Protein AF-H3NS12-F1 (afdb_monomer)

Solvent-accessible surface area (backbone atoms only — not comparable to full-atom values): 7418 Å² total; per-residue (Å²): 132,78,55,68,70,56,48,31,52,53,49,56,52,53,51,42,52,54,50,40,55,45,51,73,70,35,64,96,83,56,82,52,67,69,48,53,51,49,51,54,52,49,52,53,52,49,52,51,33,48,74,70,63,53,49,54,72,68,63,52,47,53,47,50,52,52,41,42,29,71,78,63,78,40,52,72,61,59,50,48,43,53,52,29,51,73,68,72,41,67,76,72,68,88,56,74,85,76,50,78,82,71,62,70,69,66,78,49,57,73,71,65,61,60,59,75,79,71,85,86,84,131

Mean predicted aligned error: 9.14 Å

Structure (mmCIF, N/CA/C/O backbone):
data_AF-H3NS12-F1
#
_entry.id   AF-H3NS12-F1
#
loop_
_atom_site.group_PDB
_atom_site.id
_atom_site.type_symbol
_atom_site.label_atom_id
_atom_site.label_alt_id
_atom_site.label_comp_id
_atom_site.label_asym_id
_atom_site.label_entity_id
_atom_site.label_seq_id
_atom_site.pdbx_PDB_ins_code
_atom_site.Cartn_x
_atom_site.Cartn_y
_atom_site.Cartn_z
_atom_site.occupancy
_atom_site.B_iso_or_equiv
_atom_site.auth_seq_id
_atom_site.auth_comp_id
_atom_site.auth_asym_id
_atom_site.auth_atom_id
_atom_site.pdbx_PDB_model_num
ATOM 1 N N . MET A 1 1 ? -21.411 13.190 12.865 1.00 57.12 1 MET A N 1
ATOM 2 C CA . MET A 1 1 ? -20.318 12.195 12.886 1.00 57.12 1 MET A CA 1
ATOM 3 C C . MET A 1 1 ? -20.756 11.033 11.998 1.00 57.12 1 MET A C 1
ATOM 5 O O . MET A 1 1 ? -21.924 10.666 12.081 1.00 57.12 1 MET A O 1
ATOM 9 N N . LYS A 1 2 ? -19.926 10.549 11.063 1.00 65.12 2 LYS A N 1
ATOM 10 C CA . LYS A 1 2 ? -20.284 9.358 10.263 1.00 65.12 2 LYS A CA 1
ATOM 11 C C . LYS A 1 2 ? -20.340 8.140 11.199 1.00 65.12 2 LYS A C 1
ATOM 13 O O . LYS A 1 2 ? -19.655 8.148 12.216 1.00 65.12 2 LYS A O 1
ATOM 18 N N . SER A 1 3 ? -21.138 7.121 10.875 1.00 85.62 3 SER A N 1
ATOM 19 C CA . SER A 1 3 ? -21.030 5.836 11.577 1.00 85.62 3 SER A CA 1
ATOM 20 C C . SER A 1 3 ? -19.653 5.218 11.316 1.00 85.62 3 SER A C 1
ATOM 22 O O . SER A 1 3 ? -19.103 5.399 10.227 1.00 85.62 3 SER A O 1
ATOM 24 N N . GLU A 1 4 ? -19.116 4.469 12.277 1.00 81.44 4 GLU A N 1
ATOM 25 C CA . GLU A 1 4 ? -17.806 3.804 12.163 1.00 81.44 4 GLU A CA 1
ATOM 26 C C . GLU A 1 4 ? -17.704 2.956 10.890 1.00 81.44 4 GLU A C 1
ATOM 28 O O . GLU A 1 4 ? -16.757 3.081 10.119 1.00 81.44 4 GLU A O 1
ATOM 33 N N . HIS A 1 5 ? -18.747 2.178 10.585 1.00 85.50 5 HIS A N 1
ATOM 34 C CA . HIS A 1 5 ? -18.794 1.358 9.372 1.00 85.50 5 HIS A CA 1
ATOM 35 C C . HIS A 1 5 ? -18.693 2.193 8.087 1.00 85.50 5 HIS A C 1
ATOM 37 O O . HIS A 1 5 ? -18.066 1.770 7.116 1.00 85.50 5 HIS A O 1
ATOM 43 N N . ARG A 1 6 ? -19.288 3.393 8.073 1.00 91.31 6 ARG A N 1
ATOM 44 C CA . ARG A 1 6 ? -19.217 4.299 6.923 1.00 91.31 6 ARG A CA 1
ATOM 45 C C . ARG A 1 6 ? -17.849 4.970 6.827 1.00 91.31 6 ARG A C 1
ATOM 47 O O . ARG A 1 6 ? -17.365 5.151 5.718 1.00 91.31 6 ARG A O 1
ATOM 54 N N . ALA A 1 7 ? -17.226 5.305 7.958 1.00 93.50 7 ALA A N 1
ATOM 55 C CA . ALA A 1 7 ? -15.861 5.827 7.990 1.00 93.50 7 ALA A CA 1
ATOM 56 C C . ALA A 1 7 ? -14.858 4.798 7.447 1.00 93.50 7 ALA A C 1
ATOM 58 O O . ALA A 1 7 ? -14.098 5.127 6.539 1.00 93.50 7 ALA A O 1
ATOM 59 N N . ARG A 1 8 ? -14.941 3.540 7.903 1.00 95.19 8 ARG A N 1
ATOM 60 C CA . ARG A 1 8 ? -14.130 2.423 7.395 1.00 95.19 8 ARG A CA 1
ATOM 61 C C . ARG A 1 8 ? -14.315 2.209 5.892 1.00 95.19 8 ARG A C 1
ATOM 63 O O . ARG A 1 8 ? -13.339 2.121 5.154 1.00 95.19 8 ARG A O 1
ATOM 70 N N . ALA A 1 9 ? -15.562 2.147 5.421 1.00 96.12 9 ALA A N 1
ATOM 71 C CA . ALA A 1 9 ? -15.851 1.939 4.001 1.00 96.12 9 ALA A CA 1
ATOM 72 C C . ALA A 1 9 ? -15.347 3.095 3.120 1.00 96.12 9 ALA A C 1
ATOM 74 O O . ALA A 1 9 ? -14.770 2.850 2.061 1.00 96.12 9 ALA A O 1
ATOM 75 N N . ASP A 1 10 ? -15.541 4.344 3.558 1.00 97.06 10 ASP A N 1
ATOM 76 C CA . ASP A 1 10 ? -15.026 5.516 2.848 1.00 97.06 10 ASP A CA 1
ATOM 77 C C . ASP A 1 10 ? -1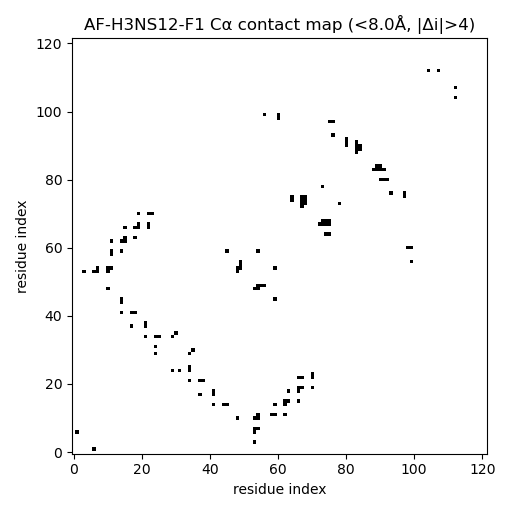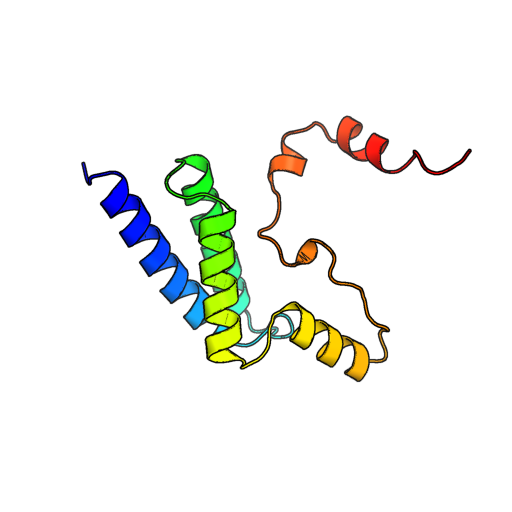3.488 5.500 2.814 1.00 97.06 10 ASP A C 1
ATOM 79 O O . ASP A 1 10 ? -12.913 5.721 1.752 1.00 97.06 10 ASP A O 1
ATOM 83 N N . PHE A 1 11 ? -12.827 5.174 3.931 1.00 97.69 11 PHE A N 1
ATOM 84 C CA . PHE A 1 11 ? -11.367 5.085 4.009 1.00 97.69 11 PHE A CA 1
ATOM 85 C C . PHE A 1 11 ? -10.801 4.048 3.032 1.00 97.69 11 PHE A C 1
ATOM 87 O O . PHE A 1 11 ? -9.937 4.371 2.220 1.00 97.69 11 PHE A O 1
ATOM 94 N N . LEU A 1 12 ? -11.317 2.813 3.063 1.00 97.94 12 LEU A N 1
ATOM 95 C CA . LEU A 1 12 ? -10.835 1.736 2.191 1.00 97.94 12 LEU A CA 1
ATOM 96 C C . LEU A 1 12 ? -11.111 2.023 0.709 1.00 97.94 12 LEU A C 1
ATOM 98 O O . LEU A 1 12 ? -10.333 1.609 -0.151 1.00 97.94 12 LEU A O 1
ATOM 102 N N . ARG A 1 13 ? -12.195 2.745 0.394 1.00 98.06 13 ARG A N 1
ATOM 103 C CA . ARG A 1 13 ? -12.463 3.205 -0.974 1.00 98.06 13 ARG A CA 1
ATOM 104 C C . ARG A 1 13 ? -11.409 4.208 -1.440 1.00 98.06 13 ARG A C 1
ATOM 106 O O . ARG A 1 13 ? -10.899 4.040 -2.541 1.00 98.06 13 ARG A O 1
ATOM 113 N N . GLU A 1 14 ? -11.086 5.216 -0.634 1.00 98.25 14 GLU A N 1
ATOM 114 C CA . GLU A 1 14 ? -10.063 6.210 -0.996 1.00 98.25 14 GLU A CA 1
ATOM 115 C C . GLU A 1 14 ? -8.669 5.583 -1.092 1.00 98.25 14 GLU A C 1
ATOM 117 O O . GLU A 1 14 ? -7.962 5.818 -2.070 1.00 98.25 14 GLU A O 1
ATOM 122 N N . LEU A 1 15 ? -8.308 4.701 -0.151 1.00 98.19 15 LEU A N 1
ATOM 123 C CA . LEU A 1 15 ? -7.055 3.945 -0.221 1.00 98.19 15 LEU A CA 1
ATOM 124 C C . LEU A 1 15 ? -6.944 3.183 -1.547 1.00 98.19 15 LEU A C 1
ATOM 126 O O . LEU A 1 15 ? -5.910 3.230 -2.210 1.00 98.19 15 LEU A O 1
ATOM 130 N N . ARG A 1 16 ? -8.027 2.520 -1.970 1.00 98.31 16 ARG A N 1
ATOM 131 C CA . ARG A 1 16 ? -8.068 1.789 -3.241 1.00 98.31 16 ARG A CA 1
ATOM 132 C C . ARG A 1 16 ? -7.785 2.695 -4.437 1.00 98.31 16 ARG A C 1
ATOM 134 O O . ARG A 1 16 ? -7.094 2.263 -5.353 1.00 98.31 16 ARG A O 1
ATOM 141 N N . LEU A 1 17 ? -8.317 3.918 -4.445 1.00 98.19 17 LEU A N 1
ATOM 142 C CA . LEU A 1 17 ? -8.074 4.874 -5.527 1.00 98.19 17 LEU A CA 1
ATOM 143 C C . LEU A 1 17 ? -6.600 5.278 -5.577 1.00 98.19 17 LEU A C 1
ATOM 145 O O . LEU A 1 17 ? -5.987 5.149 -6.634 1.00 98.19 17 LEU A O 1
ATOM 149 N N . PHE A 1 18 ? -6.015 5.663 -4.440 1.00 97.75 18 PHE A N 1
ATOM 150 C CA . PHE A 1 18 ? -4.606 6.054 -4.405 1.00 97.75 18 PHE A CA 1
ATOM 151 C C . PHE A 1 18 ? -3.665 4.912 -4.791 1.00 97.75 18 PHE A C 1
ATOM 153 O O . PHE A 1 18 ? -2.724 5.123 -5.547 1.00 97.75 18 PHE A O 1
ATOM 160 N N . VAL A 1 19 ? -3.913 3.692 -4.308 1.00 96.88 19 VAL A N 1
ATOM 161 C CA . VAL A 1 19 ? -3.043 2.548 -4.619 1.00 96.88 19 VAL A CA 1
ATOM 162 C C . VAL A 1 19 ? -3.137 2.158 -6.095 1.00 96.88 19 VAL A C 1
ATOM 164 O O . VAL A 1 19 ? -2.126 1.799 -6.694 1.00 96.88 19 VAL A O 1
ATOM 167 N N . ARG A 1 20 ? -4.325 2.247 -6.710 1.00 97.00 20 ARG A N 1
ATOM 168 C CA . ARG A 1 20 ? -4.455 2.018 -8.157 1.00 97.00 20 ARG A CA 1
ATOM 169 C C . ARG A 1 20 ? -3.673 3.053 -8.948 1.00 97.00 20 ARG A C 1
ATOM 171 O O . ARG A 1 20 ? -2.894 2.662 -9.805 1.00 97.00 20 ARG A O 1
ATOM 178 N N . GLU A 1 21 ? -3.827 4.328 -8.606 1.00 96.38 21 GLU A N 1
ATOM 179 C CA . GLU A 1 21 ? -3.070 5.419 -9.223 1.00 96.38 21 GLU A CA 1
ATOM 180 C C . GLU A 1 21 ? -1.555 5.179 -9.087 1.00 96.38 21 GLU A C 1
ATOM 182 O O . GLU A 1 21 ? -0.826 5.237 -10.073 1.00 96.38 21 GLU A O 1
ATOM 187 N N . LEU A 1 22 ? -1.081 4.789 -7.897 1.00 96.00 22 LEU A N 1
ATOM 188 C CA . LEU A 1 22 ? 0.330 4.473 -7.656 1.00 96.00 22 LEU A CA 1
ATOM 189 C C . LEU A 1 22 ? 0.847 3.354 -8.568 1.00 96.00 22 LEU A C 1
ATOM 191 O O . LEU A 1 22 ? 1.948 3.452 -9.105 1.00 96.00 22 LEU A O 1
ATOM 195 N N . TYR A 1 23 ? 0.075 2.284 -8.737 1.00 94.62 23 TYR A N 1
ATOM 196 C CA . TYR A 1 23 ? 0.470 1.154 -9.576 1.00 94.62 23 TYR A CA 1
ATOM 197 C C . TYR A 1 23 ? 0.295 1.416 -11.076 1.00 94.62 23 TYR A C 1
ATOM 199 O O . TYR A 1 23 ? 1.000 0.796 -11.872 1.00 94.62 23 TYR A O 1
ATOM 207 N N . GLU A 1 24 ? -0.561 2.358 -11.474 1.00 94.06 24 GLU A N 1
ATOM 208 C CA . GLU A 1 24 ? -0.635 2.860 -12.851 1.00 94.06 24 GLU A CA 1
ATOM 209 C C . GLU A 1 24 ? 0.629 3.649 -13.243 1.00 94.06 24 GLU A C 1
ATOM 211 O O . GLU A 1 24 ? 1.068 3.548 -14.389 1.00 94.06 24 GLU A O 1
ATOM 216 N N . PHE A 1 25 ? 1.275 4.350 -12.299 1.00 91.94 25 PHE A N 1
ATOM 217 C CA . PHE A 1 25 ? 2.609 4.945 -12.506 1.00 91.94 25 PHE A CA 1
ATOM 218 C C . PHE A 1 25 ? 3.718 3.899 -12.703 1.00 91.94 25 PHE A C 1
ATOM 220 O O . PHE A 1 25 ? 4.755 4.190 -13.304 1.00 91.94 25 PHE A O 1
ATOM 227 N N . GLY A 1 26 ? 3.536 2.692 -12.171 1.00 88.25 26 GLY A N 1
ATOM 228 C CA . GLY A 1 26 ? 4.488 1.592 -12.272 1.00 88.25 26 GLY A CA 1
ATOM 229 C C . GLY A 1 26 ? 4.815 0.937 -10.933 1.00 88.25 26 GLY A C 1
ATOM 230 O O . GLY A 1 26 ? 4.370 1.347 -9.858 1.00 88.25 26 GLY A O 1
ATOM 231 N N . ASP A 1 27 ? 5.609 -0.128 -11.001 1.00 85.25 27 ASP A N 1
ATOM 232 C CA . ASP A 1 27 ? 6.004 -0.899 -9.824 1.00 85.25 27 ASP A CA 1
ATOM 233 C C . ASP A 1 27 ? 7.103 -0.206 -8.994 1.00 85.25 27 ASP A C 1
ATOM 235 O O . ASP A 1 27 ? 7.492 0.934 -9.247 1.00 85.25 27 ASP A O 1
ATOM 239 N N . PHE A 1 28 ? 7.608 -0.902 -7.973 1.00 81.38 28 PHE A N 1
ATOM 240 C CA . PHE A 1 28 ? 8.648 -0.411 -7.061 1.00 81.38 28 PHE A CA 1
ATOM 241 C C . PHE A 1 28 ? 9.993 -0.089 -7.741 1.00 81.38 28 PHE A C 1
ATOM 243 O O . PHE A 1 28 ? 10.896 0.434 -7.093 1.00 81.38 28 PHE A O 1
ATOM 250 N N . THR A 1 29 ? 10.165 -0.413 -9.026 1.00 83.44 29 THR A N 1
ATOM 251 C CA . THR A 1 29 ? 11.360 -0.054 -9.801 1.00 83.44 29 THR A CA 1
ATOM 252 C C . THR A 1 29 ? 11.224 1.281 -10.532 1.00 83.44 29 THR A C 1
ATOM 254 O O . THR A 1 29 ? 12.211 1.776 -11.078 1.00 83.44 29 THR A O 1
ATOM 257 N N . CYS A 1 30 ? 10.029 1.879 -10.537 1.00 86.88 30 CYS A N 1
ATOM 258 C CA . CYS A 1 30 ? 9.776 3.172 -11.156 1.00 86.88 30 CYS A CA 1
ATOM 259 C C . CYS A 1 30 ? 10.432 4.305 -10.349 1.00 86.88 30 CYS A C 1
ATOM 261 O O . CYS A 1 30 ? 10.202 4.453 -9.150 1.00 86.88 30 CYS A O 1
ATOM 263 N N . THR A 1 31 ? 11.243 5.120 -11.028 1.00 90.94 31 THR A N 1
ATOM 264 C CA . THR A 1 31 ? 11.991 6.244 -10.439 1.00 90.94 31 THR A CA 1
ATOM 265 C C . THR A 1 31 ? 11.323 7.599 -10.682 1.00 90.94 31 THR A C 1
ATOM 267 O O . THR A 1 31 ? 11.984 8.633 -10.584 1.00 90.94 31 THR A O 1
ATOM 270 N N . ASP A 1 32 ? 10.046 7.607 -11.068 1.00 93.50 32 ASP A N 1
ATOM 271 C CA . ASP A 1 32 ? 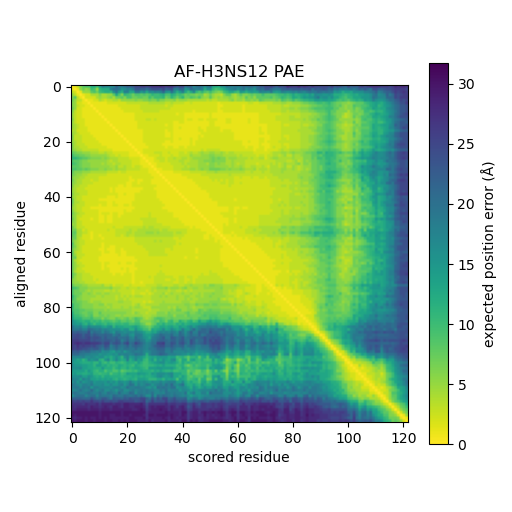9.294 8.836 -11.308 1.00 93.50 32 ASP A CA 1
ATOM 272 C C . ASP A 1 32 ? 9.090 9.607 -9.983 1.00 93.50 32 ASP A C 1
ATOM 274 O O . ASP A 1 32 ? 8.607 9.024 -9.002 1.00 93.50 32 ASP A O 1
ATOM 278 N N . PRO A 1 33 ? 9.467 10.899 -9.908 1.00 93.94 33 PRO A N 1
ATOM 279 C CA . PRO A 1 33 ? 9.297 11.693 -8.694 1.00 93.94 33 PRO A CA 1
ATOM 280 C C . PRO A 1 33 ? 7.828 11.870 -8.283 1.00 93.94 33 PRO A C 1
ATOM 282 O O . PRO A 1 33 ? 7.551 11.933 -7.083 1.00 93.94 33 PRO A O 1
ATOM 285 N N . ASP A 1 34 ? 6.886 11.904 -9.228 1.00 94.56 34 ASP A N 1
ATOM 286 C CA . ASP A 1 34 ? 5.457 12.037 -8.927 1.00 94.56 34 ASP A CA 1
ATOM 287 C C . ASP A 1 34 ? 4.916 10.751 -8.292 1.00 94.56 34 ASP A C 1
ATOM 289 O O . ASP A 1 34 ? 4.147 10.804 -7.327 1.00 94.56 34 ASP A O 1
ATOM 293 N N . ARG A 1 35 ? 5.412 9.587 -8.736 1.00 93.88 35 ARG A N 1
ATOM 294 C CA . ARG A 1 35 ? 5.131 8.302 -8.079 1.00 93.88 35 ARG A CA 1
ATOM 295 C C . ARG A 1 35 ? 5.642 8.300 -6.638 1.00 93.88 35 ARG A C 1
ATOM 297 O O . ARG A 1 35 ? 4.910 7.901 -5.737 1.00 93.88 35 ARG A O 1
ATOM 304 N N . ALA A 1 36 ? 6.876 8.756 -6.410 1.00 91.94 36 ALA A N 1
ATOM 305 C CA . ALA A 1 36 ? 7.457 8.820 -5.066 1.00 91.94 36 ALA A CA 1
ATOM 306 C C . ALA A 1 36 ? 6.668 9.765 -4.138 1.00 91.94 36 ALA A C 1
ATOM 308 O O . ALA A 1 36 ? 6.455 9.463 -2.962 1.00 91.94 36 ALA A O 1
ATOM 309 N N . MET A 1 37 ? 6.181 10.890 -4.670 1.00 94.81 37 MET A N 1
ATOM 310 C CA . MET A 1 37 ? 5.312 11.818 -3.942 1.00 94.81 37 MET A CA 1
ATOM 311 C C . MET A 1 37 ? 3.976 11.164 -3.559 1.00 94.81 37 MET A C 1
ATOM 313 O O . MET A 1 37 ? 3.508 11.307 -2.426 1.00 94.81 37 MET A O 1
ATOM 317 N N . LEU A 1 38 ? 3.362 10.431 -4.493 1.00 95.31 38 LEU A N 1
ATOM 318 C CA . LEU A 1 38 ? 2.115 9.709 -4.254 1.00 95.31 38 LEU A CA 1
ATOM 319 C C . LEU A 1 38 ? 2.299 8.585 -3.226 1.00 95.31 38 LEU A C 1
ATOM 321 O O . LEU A 1 38 ? 1.465 8.432 -2.337 1.00 95.31 38 LEU A O 1
ATOM 325 N N . GLU A 1 39 ? 3.411 7.855 -3.289 1.00 94.06 39 GLU A N 1
ATOM 326 C CA . GLU A 1 39 ? 3.778 6.834 -2.304 1.00 94.06 39 GLU A CA 1
ATOM 327 C C . GLU A 1 39 ? 3.886 7.429 -0.892 1.00 94.06 39 GLU A C 1
ATOM 329 O O . GLU A 1 39 ? 3.259 6.930 0.044 1.00 94.06 39 GLU A O 1
ATOM 334 N N . ALA A 1 40 ? 4.581 8.561 -0.742 1.00 92.44 40 ALA A N 1
ATOM 335 C CA . ALA A 1 40 ? 4.680 9.262 0.538 1.00 92.44 40 ALA A CA 1
ATOM 336 C C . ALA A 1 40 ? 3.306 9.715 1.069 1.00 92.44 40 ALA A C 1
ATOM 338 O O . ALA A 1 40 ? 3.017 9.576 2.261 1.00 92.44 40 ALA A O 1
ATOM 339 N N . LYS A 1 41 ? 2.430 10.216 0.188 1.00 95.81 41 LYS A N 1
ATOM 340 C CA . LYS A 1 41 ? 1.050 10.587 0.536 1.00 95.81 41 LYS A CA 1
ATOM 341 C C . LYS A 1 41 ? 0.237 9.380 1.010 1.00 95.81 41 LYS A C 1
ATOM 343 O O . LYS A 1 41 ? -0.487 9.498 1.998 1.00 95.81 41 LYS A O 1
ATOM 348 N N . ILE A 1 42 ? 0.341 8.243 0.321 1.00 95.88 42 ILE A N 1
ATOM 349 C CA . ILE A 1 42 ? -0.355 7.001 0.684 1.00 95.88 42 ILE A CA 1
ATOM 350 C C . ILE A 1 42 ? 0.105 6.522 2.055 1.00 95.88 42 ILE A C 1
ATOM 352 O O . ILE A 1 42 ? -0.741 6.247 2.901 1.00 95.88 42 ILE A O 1
ATOM 356 N N . ASN A 1 43 ? 1.415 6.508 2.307 1.00 92.75 43 ASN A N 1
ATOM 357 C CA . ASN A 1 43 ? 1.959 6.118 3.606 1.00 92.75 43 ASN A CA 1
ATOM 358 C C . ASN A 1 43 ? 1.397 7.003 4.728 1.00 92.75 43 ASN A C 1
ATOM 360 O O . ASN A 1 43 ? 0.868 6.487 5.705 1.00 92.75 43 ASN A O 1
ATOM 364 N N . GLY A 1 44 ? 1.385 8.329 4.554 1.00 94.75 44 GLY A N 1
ATOM 365 C CA . GLY A 1 44 ? 0.776 9.233 5.537 1.00 94.75 44 GLY A CA 1
ATOM 366 C C . GLY A 1 44 ? -0.730 9.009 5.741 1.00 94.75 44 GLY A C 1
ATOM 367 O O . GLY A 1 44 ? -1.226 9.112 6.862 1.00 94.75 44 GLY A O 1
ATOM 368 N N . PHE A 1 45 ? -1.469 8.680 4.678 1.00 96.44 45 PHE A N 1
ATOM 369 C CA . PHE A 1 45 ? -2.898 8.362 4.760 1.00 96.44 45 PHE A CA 1
ATOM 370 C C . PHE A 1 45 ? -3.161 7.067 5.544 1.00 96.44 45 PHE A C 1
ATOM 372 O O . PHE A 1 45 ? -4.092 7.011 6.348 1.00 96.44 45 PHE A O 1
ATOM 379 N N . ILE A 1 46 ? -2.327 6.049 5.331 1.00 95.25 46 ILE A N 1
ATOM 380 C CA . ILE A 1 46 ? -2.379 4.756 6.020 1.00 95.25 46 ILE A CA 1
ATOM 381 C C . ILE A 1 46 ? -2.082 4.919 7.508 1.00 95.25 46 ILE A C 1
ATO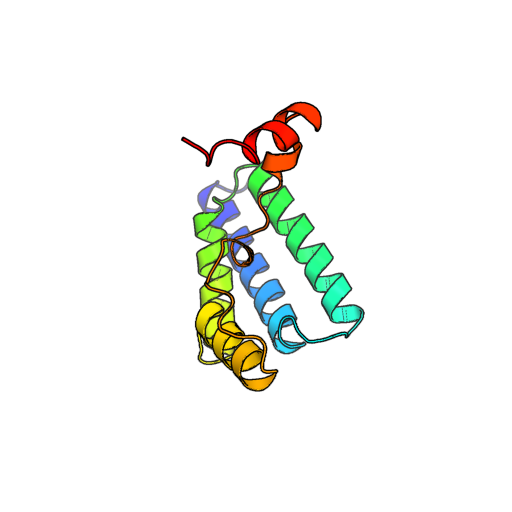M 383 O O . ILE A 1 46 ? -2.898 4.500 8.329 1.00 95.25 46 ILE A O 1
ATOM 387 N N . GLU A 1 47 ? -0.993 5.607 7.852 1.00 93.31 47 GLU A N 1
ATOM 388 C CA . GLU A 1 47 ? -0.631 5.871 9.249 1.00 93.31 47 GLU A CA 1
ATOM 389 C C . GLU A 1 47 ? -1.713 6.663 9.977 1.00 93.31 47 GLU A C 1
ATOM 391 O O . GLU A 1 47 ? -2.073 6.344 11.108 1.00 93.31 47 GLU A O 1
ATOM 396 N N . ALA A 1 48 ? -2.313 7.654 9.312 1.00 94.50 48 ALA A N 1
ATOM 397 C CA . ALA A 1 48 ? -3.434 8.382 9.886 1.00 94.50 48 ALA A CA 1
ATOM 398 C C . ALA A 1 48 ? -4.623 7.454 10.176 1.00 94.50 48 ALA A C 1
ATOM 400 O O . ALA A 1 48 ? -5.230 7.584 11.234 1.00 94.50 48 ALA A O 1
ATOM 401 N N . GLY A 1 49 ? -4.946 6.527 9.265 1.00 94.62 49 GLY A N 1
ATOM 402 C CA . GLY A 1 49 ? -6.029 5.553 9.427 1.00 94.62 49 GLY A CA 1
ATOM 403 C C . GLY A 1 49 ? -5.805 4.554 10.561 1.00 94.62 49 GLY A C 1
ATOM 404 O O . GLY A 1 49 ? -6.765 4.234 11.267 1.00 94.62 49 GLY A O 1
ATOM 405 N N . LEU A 1 50 ? -4.557 4.109 10.747 1.00 93.12 50 LEU A N 1
ATOM 406 C CA . LEU A 1 50 ? -4.136 3.269 11.872 1.00 93.12 50 LEU A CA 1
ATOM 407 C C . LEU A 1 50 ? -4.234 4.028 13.196 1.00 93.12 50 LEU A C 1
ATOM 409 O O . LEU A 1 50 ? -4.862 3.543 14.131 1.00 93.12 50 LEU A O 1
ATOM 413 N N . LEU A 1 51 ? -3.685 5.245 13.250 1.00 94.31 51 LEU A N 1
ATOM 414 C CA . LEU A 1 51 ? -3.627 6.065 14.462 1.00 94.31 51 LEU A CA 1
ATOM 415 C C . LEU A 1 51 ? -5.012 6.396 15.032 1.00 94.31 51 LEU A C 1
ATOM 417 O O . LEU A 1 51 ? -5.184 6.453 16.246 1.00 94.31 51 LEU A O 1
ATOM 421 N N . ILE A 1 52 ? -5.997 6.647 14.165 1.00 94.06 52 ILE A N 1
ATOM 422 C CA . ILE A 1 52 ? -7.382 6.918 14.586 1.00 94.06 52 ILE A CA 1
ATOM 423 C C . ILE A 1 52 ? -8.252 5.654 14.636 1.00 94.06 52 ILE A C 1
ATOM 425 O O . ILE A 1 52 ? -9.471 5.768 14.765 1.00 94.06 52 ILE A O 1
ATOM 429 N N . GLU A 1 53 ? -7.639 4.478 14.477 1.00 93.19 53 GLU A N 1
ATOM 430 C CA . GLU A 1 53 ? -8.271 3.157 14.560 1.00 93.19 53 GLU A CA 1
ATOM 431 C C . GLU A 1 53 ? -9.479 2.977 13.616 1.00 93.19 53 GLU A C 1
ATOM 433 O O . GLU A 1 53 ? -10.428 2.248 13.904 1.00 93.19 53 GLU A O 1
ATOM 438 N N . VAL A 1 54 ? -9.471 3.635 12.449 1.00 95.06 54 VAL A N 1
ATOM 439 C CA . VAL A 1 54 ? -10.569 3.528 11.464 1.00 95.06 54 VAL A CA 1
ATOM 440 C C . VAL A 1 54 ? -10.537 2.193 10.713 1.00 95.06 54 VAL A C 1
ATOM 442 O O . VAL A 1 54 ? -11.580 1.694 10.277 1.00 95.06 54 VAL A O 1
ATOM 445 N N . VAL A 1 55 ? -9.346 1.621 10.542 1.00 94.94 55 VAL A N 1
ATOM 446 C CA . VAL A 1 55 ? -9.082 0.367 9.824 1.00 94.94 55 VAL A CA 1
ATOM 447 C C . VAL A 1 55 ? -7.921 -0.381 10.470 1.00 94.94 55 VAL A C 1
ATOM 449 O O . VAL A 1 55 ? -7.051 0.223 11.088 1.00 94.94 55 VAL A O 1
ATOM 452 N N . SER A 1 56 ? -7.884 -1.700 10.278 1.00 93.38 56 SER A N 1
ATOM 453 C CA . SER A 1 56 ? -6.731 -2.526 10.647 1.00 93.38 56 SER A CA 1
ATOM 454 C C . SER A 1 56 ? -5.679 -2.568 9.533 1.00 93.38 56 SER A C 1
ATOM 456 O O . SER A 1 56 ? -5.992 -2.347 8.358 1.00 93.38 56 SER A O 1
ATOM 458 N N . ARG A 1 57 ? -4.437 -2.925 9.890 1.00 92.06 57 ARG A N 1
ATOM 459 C CA . ARG A 1 57 ? -3.350 -3.186 8.928 1.00 92.06 57 ARG A CA 1
ATOM 460 C C . ARG A 1 57 ? -3.756 -4.251 7.899 1.00 92.06 57 ARG A C 1
ATOM 462 O O . ARG A 1 57 ? -3.589 -4.032 6.702 1.00 92.06 57 ARG A O 1
ATOM 469 N N . ASP A 1 58 ? -4.400 -5.328 8.349 1.00 92.38 58 ASP A N 1
ATOM 470 C CA . ASP A 1 58 ? -4.890 -6.419 7.496 1.00 92.38 58 ASP A CA 1
ATOM 471 C C . ASP A 1 58 ? -5.925 -5.962 6.462 1.00 92.38 58 ASP A C 1
ATOM 473 O O . ASP A 1 58 ? -5.914 -6.413 5.316 1.00 92.38 58 ASP A O 1
ATOM 477 N N . ASP A 1 59 ? -6.843 -5.073 6.852 1.00 94.06 59 ASP A N 1
ATOM 478 C CA . ASP A 1 59 ? -7.847 -4.533 5.932 1.00 94.06 59 ASP A CA 1
ATOM 479 C C . ASP A 1 59 ? -7.198 -3.734 4.802 1.00 94.06 59 ASP A C 1
ATOM 481 O O . ASP A 1 59 ? -7.605 -3.842 3.644 1.00 94.06 59 ASP A O 1
ATOM 485 N N . MET A 1 60 ? -6.179 -2.941 5.133 1.00 94.81 60 MET A N 1
ATOM 486 C CA . MET A 1 60 ? -5.458 -2.133 4.157 1.00 94.81 60 MET A CA 1
ATOM 487 C C . MET A 1 60 ? -4.561 -2.985 3.261 1.00 94.81 60 MET A C 1
ATOM 489 O O . MET A 1 60 ? -4.565 -2.781 2.047 1.00 94.81 60 MET A O 1
ATOM 493 N N . GLN A 1 61 ? -3.864 -3.977 3.823 1.00 92.81 61 GLN A N 1
ATOM 494 C CA . GLN A 1 61 ? -3.023 -4.888 3.046 1.00 92.81 61 GLN A CA 1
ATOM 495 C C . GLN A 1 61 ? -3.845 -5.644 1.995 1.00 92.81 61 GLN A C 1
ATOM 497 O O . GLN A 1 61 ? -3.445 -5.700 0.836 1.00 92.81 61 GLN A O 1
ATOM 502 N N . LYS A 1 62 ? -5.050 -6.116 2.349 1.00 95.44 62 LYS A N 1
ATOM 503 C CA . LYS A 1 62 ? -5.971 -6.744 1.384 1.00 95.44 62 LYS A CA 1
ATOM 504 C C . LYS A 1 62 ? -6.300 -5.822 0.212 1.00 95.44 62 LYS A C 1
ATOM 506 O O . LYS A 1 62 ? -6.264 -6.258 -0.933 1.00 95.44 62 LYS A O 1
ATOM 511 N N . VAL A 1 63 ? -6.598 -4.546 0.474 1.00 96.62 63 VAL A N 1
ATOM 512 C CA . VAL A 1 63 ? -6.869 -3.569 -0.595 1.00 96.62 63 VAL A CA 1
ATOM 513 C C . VAL A 1 63 ? -5.644 -3.379 -1.489 1.00 96.62 63 VAL A C 1
ATOM 515 O O . VAL A 1 63 ? -5.790 -3.319 -2.709 1.00 96.62 63 VAL A O 1
ATOM 518 N N . ILE A 1 64 ? -4.451 -3.300 -0.899 1.00 94.50 64 ILE A N 1
ATOM 519 C CA . ILE A 1 64 ? -3.198 -3.121 -1.636 1.00 94.50 64 ILE A CA 1
ATOM 520 C C . ILE A 1 64 ? -2.918 -4.320 -2.540 1.00 94.50 64 ILE A C 1
ATOM 522 O O . ILE A 1 64 ? -2.675 -4.140 -3.735 1.00 94.50 64 ILE A O 1
ATOM 526 N N . ASP A 1 65 ? -3.023 -5.531 -2.002 1.00 93.56 65 ASP A N 1
ATOM 527 C CA . ASP A 1 65 ? -2.772 -6.766 -2.741 1.00 93.56 65 ASP A CA 1
ATOM 528 C C . ASP A 1 65 ? -3.794 -6.963 -3.870 1.00 93.56 65 ASP A C 1
ATOM 530 O O . ASP A 1 65 ? -3.421 -7.303 -4.995 1.00 93.56 65 ASP A O 1
ATOM 534 N N . GLU A 1 66 ? -5.076 -6.673 -3.618 1.00 95.62 66 GLU A N 1
ATOM 535 C CA . GLU A 1 66 ? -6.124 -6.702 -4.644 1.00 95.62 66 GLU A CA 1
ATOM 536 C C . GLU A 1 66 ? -5.840 -5.718 -5.786 1.00 95.62 66 GLU A C 1
ATOM 538 O O . GLU A 1 66 ? -5.972 -6.074 -6.958 1.00 95.62 66 GLU A O 1
ATOM 543 N N . CYS A 1 67 ? -5.449 -4.479 -5.468 1.00 95.75 67 CYS A N 1
ATOM 544 C CA . CYS A 1 67 ? -5.084 -3.481 -6.474 1.00 95.75 67 CYS A CA 1
ATOM 545 C C . CYS A 1 67 ? -3.862 -3.910 -7.279 1.00 95.75 67 CYS A C 1
ATOM 547 O O . CYS A 1 67 ? -3.845 -3.744 -8.499 1.00 95.75 67 CYS A O 1
ATOM 549 N N . HIS A 1 68 ? -2.863 -4.470 -6.599 1.00 93.88 68 HIS A N 1
ATOM 550 C CA . HIS A 1 68 ? -1.660 -4.956 -7.243 1.00 93.88 68 HIS A CA 1
ATOM 551 C C . HIS A 1 68 ? -2.013 -6.048 -8.250 1.00 93.88 68 HIS A C 1
ATOM 553 O O . HIS A 1 68 ? -1.771 -5.873 -9.439 1.00 93.88 68 HIS A O 1
ATOM 559 N N . VAL A 1 69 ? -2.674 -7.125 -7.816 1.00 94.75 69 VAL A N 1
ATOM 560 C CA . VAL A 1 69 ? -3.083 -8.222 -8.709 1.00 94.75 69 VAL A CA 1
ATOM 561 C C . VAL A 1 69 ? -3.943 -7.708 -9.867 1.00 94.75 69 VAL A C 1
ATOM 563 O O . VAL A 1 69 ? -3.735 -8.124 -11.004 1.00 94.75 69 VAL A O 1
ATOM 566 N N . ALA A 1 70 ? -4.862 -6.770 -9.621 1.00 95.38 70 ALA A N 1
ATOM 567 C CA . ALA A 1 70 ? -5.727 -6.225 -10.666 1.00 95.38 70 ALA A CA 1
ATOM 568 C C . ALA A 1 70 ? -4.966 -5.481 -11.779 1.00 95.38 70 ALA A C 1
ATOM 570 O O . ALA A 1 70 ? -5.353 -5.578 -12.942 1.00 95.38 70 ALA A O 1
ATOM 571 N N . ILE A 1 71 ? -3.910 -4.736 -11.445 1.00 94.75 71 ILE A N 1
ATOM 572 C CA . ILE A 1 71 ? -3.132 -3.956 -12.426 1.00 94.75 71 ILE A CA 1
ATOM 573 C C . ILE A 1 71 ? -2.095 -4.825 -13.124 1.00 94.75 71 ILE A C 1
ATOM 575 O O . ILE A 1 71 ? -1.796 -4.658 -14.304 1.00 94.75 71 ILE A O 1
ATOM 579 N N . PHE A 1 72 ? -1.561 -5.783 -12.389 1.00 91.56 72 PHE A N 1
ATOM 580 C CA . PHE A 1 72 ? -0.336 -6.439 -12.769 1.00 91.56 72 PHE A CA 1
ATOM 581 C C . PHE A 1 72 ? -0.469 -7.924 -13.101 1.00 91.56 72 PHE A C 1
ATOM 583 O O . PHE A 1 72 ? 0.499 -8.513 -13.580 1.00 91.56 72 PHE A O 1
ATOM 590 N N . SER A 1 73 ? -1.631 -8.521 -12.831 1.00 94.06 73 SER A N 1
ATOM 591 C CA . SER A 1 73 ? -1.934 -9.944 -13.045 1.00 94.06 73 SER A CA 1
ATOM 592 C C . SER A 1 73 ? -0.995 -10.931 -12.336 1.00 94.06 73 SER A C 1
ATOM 594 O O . SER A 1 73 ? -0.959 -12.105 -12.685 1.00 94.06 73 SER A O 1
ATOM 596 N N . GLU A 1 74 ? -0.251 -10.467 -11.334 1.00 90.94 74 GLU A N 1
ATOM 597 C CA . GLU A 1 74 ? 0.615 -11.279 -10.478 1.00 90.94 74 GLU A CA 1
ATOM 598 C C . GLU A 1 74 ? 0.624 -10.683 -9.066 1.00 90.94 74 GLU A C 1
ATOM 600 O O . GLU A 1 74 ? 0.383 -9.481 -8.873 1.00 90.94 74 GLU A O 1
ATOM 605 N N . THR A 1 75 ? 0.888 -11.519 -8.069 1.00 90.31 75 THR A N 1
ATOM 606 C CA . THR A 1 75 ? 1.096 -11.075 -6.689 1.00 90.31 75 THR A CA 1
ATOM 607 C C . THR A 1 75 ? 2.384 -10.262 -6.570 1.00 90.31 75 THR A C 1
ATOM 609 O O . THR A 1 75 ? 3.267 -10.302 -7.432 1.00 90.31 75 THR A O 1
ATOM 612 N N . ARG A 1 76 ? 2.497 -9.485 -5.492 1.00 85.69 76 ARG A N 1
ATOM 613 C CA . ARG A 1 76 ? 3.693 -8.681 -5.214 1.00 85.69 76 ARG A CA 1
ATOM 614 C C . ARG A 1 76 ? 4.946 -9.556 -5.060 1.00 85.69 76 ARG A C 1
ATOM 616 O O . ARG A 1 76 ? 5.962 -9.294 -5.707 1.00 85.69 76 ARG A O 1
ATOM 623 N N . ALA A 1 77 ? 4.809 -10.681 -4.354 1.00 84.19 77 ALA A N 1
ATOM 624 C CA . ALA A 1 77 ? 5.859 -11.681 -4.200 1.00 84.19 77 ALA A CA 1
ATOM 625 C C . ALA A 1 77 ? 6.313 -12.279 -5.545 1.00 84.19 77 ALA A C 1
ATOM 627 O O . ALA A 1 77 ? 7.508 -12.252 -5.843 1.00 84.19 77 ALA A O 1
ATOM 628 N N . GLU A 1 78 ? 5.375 -12.736 -6.386 1.00 86.56 78 GLU A N 1
ATOM 629 C CA . GLU A 1 78 ? 5.685 -13.273 -7.723 1.00 86.56 78 GLU A CA 1
ATOM 630 C C . GLU A 1 78 ? 6.405 -12.239 -8.597 1.00 86.56 78 GLU A C 1
ATOM 632 O O . GLU A 1 78 ? 7.409 -12.559 -9.243 1.00 86.56 78 GLU A O 1
ATOM 637 N N . ARG A 1 79 ? 5.948 -10.978 -8.574 1.00 86.06 79 ARG A N 1
ATOM 638 C CA .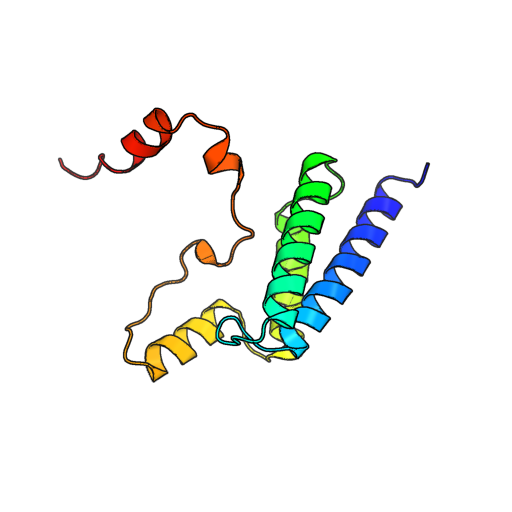 ARG A 1 79 ? 6.596 -9.884 -9.312 1.00 86.06 79 ARG A CA 1
ATOM 639 C C . ARG A 1 79 ? 8.042 -9.699 -8.888 1.00 86.06 79 ARG A C 1
ATOM 641 O O . ARG A 1 79 ? 8.925 -9.584 -9.742 1.00 86.06 79 ARG A O 1
ATOM 648 N N . ARG A 1 80 ? 8.298 -9.632 -7.582 1.00 82.06 80 ARG A N 1
ATOM 649 C CA . ARG A 1 80 ? 9.652 -9.444 -7.060 1.00 82.06 80 ARG A CA 1
ATOM 650 C C . ARG A 1 80 ? 10.548 -10.611 -7.442 1.00 82.06 80 ARG A C 1
ATOM 652 O O . ARG A 1 80 ? 11.651 -10.365 -7.923 1.00 82.06 80 ARG A O 1
ATOM 659 N N . ASP A 1 81 ? 10.088 -11.848 -7.276 1.00 84.75 81 ASP A N 1
ATOM 660 C CA . ASP A 1 81 ? 10.867 -13.027 -7.662 1.00 84.75 81 ASP A CA 1
ATOM 661 C C . ASP A 1 81 ? 11.219 -12.992 -9.152 1.00 84.75 81 ASP A C 1
ATOM 663 O O . ASP A 1 81 ? 12.375 -13.222 -9.520 1.00 84.75 81 ASP A O 1
ATOM 667 N N . ARG A 1 82 ? 10.267 -12.606 -10.010 1.00 85.50 82 ARG A N 1
ATOM 668 C CA . ARG A 1 82 ? 10.493 -12.422 -11.449 1.00 85.50 82 ARG A CA 1
ATOM 669 C C . ARG A 1 82 ? 11.532 -11.333 -11.738 1.00 85.50 82 ARG A C 1
ATOM 671 O O . ARG A 1 82 ? 12.436 -11.556 -12.544 1.00 85.50 82 ARG A O 1
ATOM 678 N N . ILE A 1 83 ? 11.437 -10.171 -11.085 1.00 83.81 83 ILE A N 1
ATOM 679 C CA . ILE A 1 83 ? 12.364 -9.039 -11.273 1.00 83.81 83 ILE A CA 1
ATOM 680 C C . ILE A 1 83 ? 13.767 -9.361 -10.746 1.00 83.81 83 ILE A C 1
ATOM 682 O O . ILE A 1 83 ? 14.754 -9.077 -11.425 1.00 83.81 83 ILE A O 1
ATOM 686 N N . ASN A 1 84 ? 13.873 -9.958 -9.561 1.00 81.75 84 ASN A N 1
ATOM 687 C CA . ASN A 1 84 ? 15.147 -10.332 -8.951 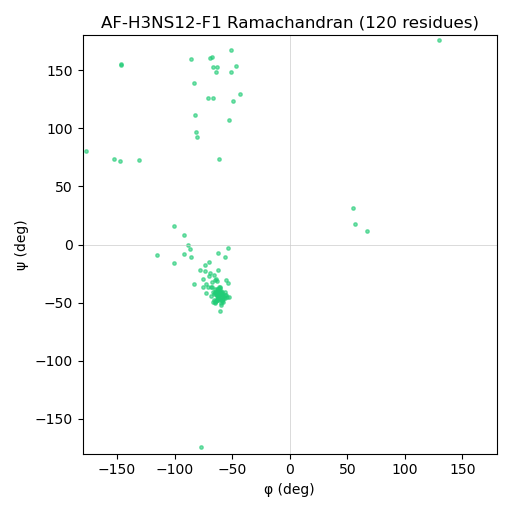1.00 81.75 84 ASN A CA 1
ATOM 688 C C . ASN A 1 84 ? 15.851 -11.397 -9.793 1.00 81.75 84 ASN A C 1
ATOM 690 O O . ASN A 1 84 ? 17.003 -11.195 -10.189 1.00 81.75 84 ASN A O 1
ATOM 694 N N . SER A 1 85 ? 15.118 -12.442 -10.192 1.00 81.94 85 SER A N 1
ATOM 695 C CA . SER A 1 85 ? 15.625 -13.477 -11.099 1.00 81.94 85 SER A CA 1
ATOM 696 C C . SER A 1 85 ? 16.129 -12.878 -12.415 1.00 81.94 85 SER A C 1
ATOM 698 O O . SER A 1 85 ? 17.221 -13.221 -12.865 1.00 81.94 85 SER A O 1
ATOM 700 N N . ALA A 1 86 ? 15.392 -11.929 -13.005 1.00 80.06 86 ALA A N 1
ATOM 701 C CA . ALA A 1 86 ? 15.815 -11.233 -14.222 1.00 80.06 86 ALA A CA 1
ATOM 702 C C . ALA A 1 86 ? 17.085 -10.381 -14.031 1.00 80.06 86 ALA A C 1
ATOM 704 O O . ALA A 1 86 ? 17.857 -10.207 -14.972 1.00 80.06 86 ALA A O 1
ATOM 705 N N . LYS A 1 87 ? 17.324 -9.863 -12.821 1.00 79.69 87 LYS A N 1
ATOM 706 C CA . LYS A 1 87 ? 18.515 -9.075 -12.462 1.00 79.69 87 LYS A CA 1
ATOM 707 C C . LYS A 1 87 ? 19.695 -9.931 -11.982 1.00 79.69 87 LYS A C 1
ATOM 709 O O . LYS A 1 87 ? 20.734 -9.373 -11.642 1.00 79.69 87 LYS A O 1
ATOM 714 N N . GLY A 1 88 ? 19.557 -11.260 -11.927 1.00 74.62 88 GLY A N 1
ATOM 715 C CA . GLY A 1 88 ? 20.584 -12.157 -11.381 1.00 74.62 88 GLY A CA 1
ATOM 716 C C . GLY A 1 88 ? 20.806 -12.000 -9.871 1.00 74.62 88 GLY A C 1
ATOM 717 O O . GLY A 1 88 ? 21.765 -12.539 -9.323 1.00 74.62 88 GLY A O 1
ATOM 718 N N . LEU A 1 89 ? 19.917 -11.269 -9.197 1.00 65.12 89 LEU A N 1
ATOM 719 C CA . LEU A 1 89 ? 19.809 -11.229 -7.748 1.00 65.12 89 LEU A CA 1
ATOM 720 C C . LEU A 1 89 ? 18.976 -12.470 -7.408 1.00 65.12 89 LEU A C 1
ATOM 722 O O . LEU A 1 89 ? 17.830 -12.551 -7.834 1.00 65.12 89 LEU A O 1
ATOM 726 N N . GLY A 1 90 ? 19.543 -13.494 -6.761 1.00 58.94 90 GLY A N 1
ATOM 727 C CA . GLY A 1 90 ? 18.788 -14.715 -6.420 1.00 58.94 90 GLY A CA 1
ATOM 728 C C . GLY A 1 90 ? 17.466 -14.406 -5.696 1.00 58.94 90 GLY A C 1
ATOM 729 O O . GLY A 1 90 ? 17.263 -13.275 -5.259 1.00 58.94 90 GLY A O 1
ATOM 730 N N . SER A 1 91 ? 16.559 -15.385 -5.561 1.00 53.22 91 SER A N 1
ATOM 731 C CA . SER A 1 91 ? 15.287 -15.169 -4.846 1.00 53.22 91 SER A CA 1
ATOM 732 C C . SER A 1 91 ? 15.568 -14.592 -3.456 1.00 53.22 91 SER A C 1
ATOM 734 O O . SER A 1 91 ? 16.099 -15.260 -2.566 1.00 53.22 91 SER A O 1
ATOM 736 N N . VAL A 1 92 ? 15.268 -13.304 -3.305 1.00 54.53 92 VAL A N 1
ATOM 737 C CA . VAL A 1 92 ? 15.209 -12.639 -2.015 1.00 54.53 92 VAL A CA 1
ATOM 738 C C . VAL A 1 92 ? 13.830 -13.027 -1.524 1.00 54.53 92 VAL A C 1
ATOM 740 O O . VAL A 1 92 ? 12.838 -12.491 -2.021 1.00 54.53 92 VAL A O 1
ATOM 743 N N . GLY A 1 93 ? 13.779 -14.068 -0.686 1.00 44.78 93 GLY A N 1
ATOM 744 C CA . GLY A 1 93 ? 12.529 -14.642 -0.199 1.00 44.78 93 GLY A CA 1
ATOM 745 C C . GLY A 1 93 ? 11.567 -13.553 0.268 1.00 44.78 93 GLY A C 1
ATOM 746 O O . GLY A 1 93 ? 12.002 -12.465 0.644 1.00 44.78 93 GLY A O 1
ATOM 747 N N . ALA A 1 94 ? 10.268 -13.845 0.215 1.00 45.50 94 ALA A N 1
ATOM 748 C CA . ALA A 1 94 ? 9.199 -12.951 0.644 1.00 45.50 94 ALA A CA 1
ATOM 749 C C . ALA A 1 94 ? 9.301 -12.605 2.140 1.00 45.50 94 ALA A C 1
ATOM 751 O O . ALA A 1 94 ? 8.563 -13.128 2.965 1.00 45.50 94 ALA A O 1
ATOM 752 N N . GLY A 1 95 ? 10.268 -11.768 2.501 1.00 44.09 95 GLY A N 1
ATOM 753 C CA . GLY A 1 95 ? 10.323 -11.110 3.790 1.00 44.09 95 GLY A CA 1
ATOM 754 C C . GLY A 1 95 ? 9.210 -10.073 3.883 1.00 44.09 95 GLY A C 1
ATOM 755 O O . GLY A 1 95 ? 8.692 -9.613 2.861 1.00 44.09 95 GLY A O 1
ATOM 756 N N . ASP A 1 96 ? 8.894 -9.695 5.119 1.00 43.88 96 ASP A N 1
ATOM 757 C CA . ASP A 1 96 ? 7.871 -8.719 5.529 1.00 43.88 96 ASP A CA 1
ATOM 758 C C . ASP A 1 96 ? 7.966 -7.330 4.867 1.00 43.88 96 ASP A C 1
ATOM 760 O O . ASP A 1 96 ? 7.090 -6.500 5.071 1.00 43.88 96 ASP A O 1
ATOM 764 N N . ASP A 1 97 ? 8.971 -7.075 4.024 1.00 48.69 97 ASP A N 1
ATOM 765 C CA . ASP A 1 97 ? 9.159 -5.837 3.252 1.00 48.69 97 ASP A CA 1
ATOM 766 C C . ASP A 1 97 ? 7.960 -5.461 2.352 1.00 48.69 97 ASP A C 1
ATOM 768 O O . ASP A 1 97 ? 7.927 -4.365 1.793 1.00 48.69 97 ASP A O 1
ATOM 772 N N . GLU A 1 98 ? 6.978 -6.353 2.159 1.00 50.66 98 GLU A N 1
ATOM 773 C CA . GLU A 1 98 ? 5.750 -6.042 1.409 1.00 50.66 98 GLU A CA 1
ATOM 774 C C . GLU A 1 98 ? 4.529 -5.736 2.260 1.00 50.66 98 GLU A C 1
ATOM 776 O O . GLU A 1 98 ? 3.554 -5.175 1.739 1.00 50.66 98 GLU A O 1
ATOM 781 N N . ALA A 1 99 ? 4.575 -6.089 3.541 1.00 60.25 99 ALA A N 1
ATOM 782 C CA . ALA A 1 99 ? 3.591 -5.593 4.472 1.00 60.25 99 ALA A CA 1
ATOM 783 C C . ALA A 1 99 ? 3.730 -4.070 4.542 1.00 60.25 9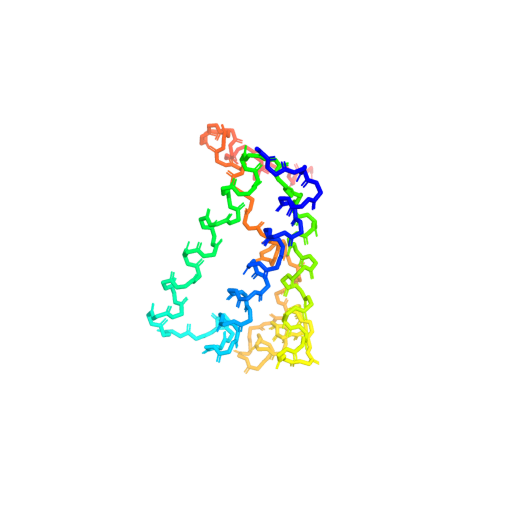9 ALA A C 1
ATOM 785 O O . ALA A 1 99 ? 4.800 -3.502 4.301 1.00 60.25 99 ALA A O 1
ATOM 786 N N . LEU A 1 100 ? 2.633 -3.390 4.857 1.00 66.12 100 LEU A N 1
ATOM 787 C CA . LEU A 1 100 ? 2.711 -2.002 5.291 1.00 66.12 100 LEU A CA 1
ATOM 788 C C . LEU A 1 100 ? 3.860 -1.842 6.284 1.00 66.12 100 LEU A C 1
ATOM 790 O O . LEU A 1 100 ? 3.931 -2.619 7.239 1.00 66.12 100 LEU A O 1
ATOM 794 N N . THR A 1 101 ? 4.731 -0.854 6.050 1.00 72.81 101 THR A N 1
ATOM 795 C CA . THR A 1 101 ? 5.889 -0.589 6.907 1.00 72.81 101 THR A CA 1
ATOM 796 C C . THR A 1 101 ? 5.439 -0.539 8.360 1.00 72.81 101 THR A C 1
ATOM 798 O O . THR A 1 101 ? 4.508 0.193 8.710 1.00 72.81 101 THR A O 1
ATOM 801 N N . ASP A 1 102 ? 6.050 -1.374 9.194 1.00 71.19 102 ASP A N 1
ATOM 802 C CA . ASP A 1 102 ? 5.756 -1.411 10.618 1.00 71.19 102 ASP A CA 1
ATOM 803 C C . ASP A 1 102 ? 6.501 -0.274 11.326 1.00 71.19 102 ASP A C 1
ATOM 805 O O . ASP A 1 102 ? 7.678 -0.390 11.677 1.00 71.19 102 ASP A O 1
ATOM 809 N N . TRP A 1 103 ? 5.830 0.869 11.470 1.00 73.88 103 TRP A N 1
ATOM 810 C CA . TRP A 1 103 ? 6.396 2.037 12.142 1.00 73.88 103 TRP A CA 1
ATOM 811 C C . TRP A 1 103 ? 6.462 1.876 13.662 1.00 73.88 103 TRP A C 1
ATOM 813 O O . TRP A 1 103 ? 7.285 2.550 14.285 1.00 73.88 103 TRP A O 1
ATOM 823 N N . ASP A 1 104 ? 5.714 0.929 14.240 1.00 74.69 104 ASP A N 1
ATOM 824 C CA . ASP A 1 104 ? 5.709 0.640 15.681 1.00 74.69 104 ASP A CA 1
ATOM 825 C C . ASP A 1 104 ? 7.093 0.161 16.155 1.00 74.69 104 ASP A C 1
ATOM 827 O O . ASP A 1 104 ? 7.475 0.329 17.316 1.00 74.69 104 ASP A O 1
ATOM 831 N N . VAL A 1 105 ? 7.926 -0.351 15.238 1.00 75.88 105 VAL A N 1
ATOM 832 C CA . VAL A 1 105 ? 9.341 -0.650 15.505 1.00 75.88 105 VAL A CA 1
ATOM 833 C C . VAL A 1 105 ? 10.073 0.570 16.079 1.00 75.88 105 VAL A C 1
ATOM 835 O O . VAL A 1 105 ? 10.979 0.413 16.902 1.00 75.88 105 VAL A O 1
ATOM 838 N N . TYR A 1 106 ? 9.697 1.790 15.688 1.00 76.75 106 TYR A N 1
ATOM 839 C CA . TYR A 1 106 ? 10.339 3.023 16.144 1.00 76.75 106 TYR A CA 1
ATOM 840 C C . TYR A 1 106 ? 9.794 3.579 17.463 1.00 76.75 106 TYR A C 1
ATOM 842 O O . TYR A 1 106 ? 10.469 4.436 18.044 1.00 76.75 106 TYR A O 1
ATOM 850 N N . ASP A 1 107 ? 8.678 3.057 17.979 1.00 79.06 107 ASP A N 1
ATOM 851 C CA . ASP A 1 107 ? 8.131 3.439 19.290 1.00 79.06 107 ASP A CA 1
ATOM 852 C C . ASP A 1 107 ? 9.014 2.959 20.447 1.00 79.06 107 ASP A C 1
ATOM 854 O O . ASP A 1 107 ? 9.044 3.551 21.529 1.00 79.06 107 ASP A O 1
ATOM 858 N N . SER A 1 108 ? 9.802 1.910 20.211 1.00 78.56 108 SER A N 1
ATOM 859 C CA . SER A 1 108 ? 10.819 1.453 21.156 1.00 78.56 108 SER A CA 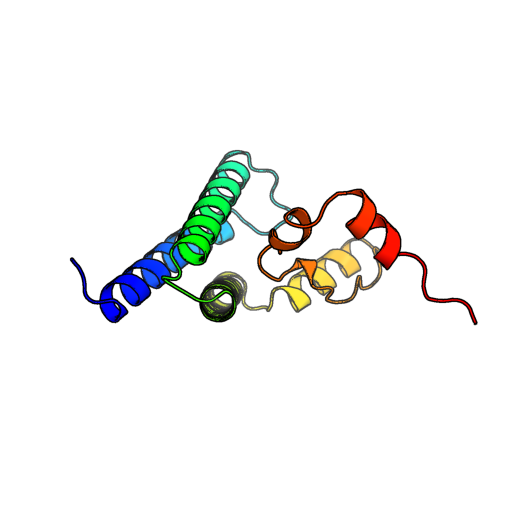1
ATOM 860 C C . SER A 1 108 ? 12.119 2.257 21.009 1.00 78.56 108 SER A C 1
ATOM 862 O O . SER A 1 108 ? 12.570 2.480 19.882 1.00 78.56 108 SER A O 1
ATOM 864 N N . PRO A 1 109 ? 12.799 2.646 22.108 1.00 82.19 109 PRO A N 1
ATOM 865 C CA . PRO A 1 109 ? 14.097 3.318 22.058 1.00 82.19 109 PRO A CA 1
ATOM 866 C C . PRO A 1 109 ? 15.138 2.591 21.191 1.00 82.19 109 PRO A C 1
ATOM 868 O O . PRO A 1 109 ? 15.189 1.364 21.127 1.00 82.19 109 PRO A O 1
ATOM 871 N N . ALA A 1 110 ? 16.048 3.348 20.565 1.00 77.94 110 ALA A N 1
ATOM 872 C CA . ALA A 1 110 ? 17.054 2.800 19.643 1.00 77.94 110 ALA A CA 1
ATOM 873 C C . ALA A 1 110 ? 17.931 1.685 20.246 1.00 77.94 110 ALA A C 1
ATOM 875 O O . ALA A 1 110 ? 18.364 0.781 19.530 1.00 77.94 110 ALA A O 1
ATOM 876 N N . PHE A 1 111 ? 18.180 1.735 21.556 1.00 80.25 111 PHE A N 1
ATOM 877 C CA . PHE A 1 111 ? 18.936 0.710 22.274 1.00 80.25 111 PHE A CA 1
ATOM 878 C C . PHE A 1 111 ? 18.200 -0.637 22.342 1.00 80.25 111 PHE A C 1
ATOM 880 O O . PHE A 1 111 ? 18.836 -1.686 22.219 1.00 80.25 111 PHE A O 1
ATOM 887 N N . ASP A 1 112 ? 16.873 -0.615 22.475 1.00 78.12 112 ASP A N 1
ATOM 888 C CA . ASP A 1 112 ? 16.051 -1.824 22.553 1.00 78.12 112 ASP A CA 1
ATOM 889 C C . ASP A 1 112 ? 15.948 -2.505 21.183 1.00 78.12 112 ASP A C 1
ATOM 891 O O . ASP A 1 112 ? 16.036 -3.730 21.088 1.00 78.12 112 ASP A O 1
ATOM 895 N N . ARG A 1 113 ? 15.935 -1.711 20.103 1.00 77.00 113 ARG A N 1
ATOM 896 C CA . ARG A 1 113 ? 15.995 -2.216 18.720 1.00 77.00 113 ARG A CA 1
ATOM 897 C C . ARG A 1 113 ? 17.287 -2.985 18.417 1.00 77.00 113 ARG A C 1
ATOM 899 O O . ARG A 1 113 ? 17.261 -4.003 17.732 1.00 77.00 113 ARG A O 1
ATOM 906 N N . ALA A 1 114 ? 18.433 -2.540 18.939 1.00 67.50 114 ALA A N 1
ATOM 907 C CA . ALA A 1 114 ? 19.733 -3.155 18.645 1.00 67.50 114 ALA A CA 1
ATOM 908 C C . ALA A 1 114 ? 19.914 -4.553 19.274 1.00 67.50 114 ALA A C 1
ATOM 910 O O 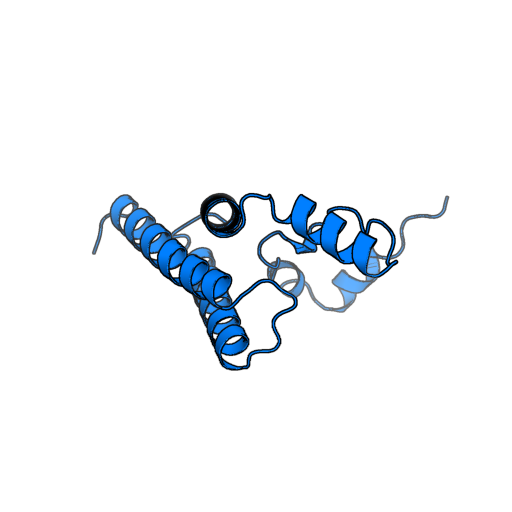. ALA A 1 114 ? 20.656 -5.384 18.738 1.00 67.50 114 ALA A O 1
ATOM 911 N N . LYS A 1 115 ? 19.230 -4.836 20.393 1.00 60.75 115 LYS A N 1
ATOM 912 C CA . LYS A 1 115 ? 19.359 -6.107 21.128 1.00 60.75 115 LYS A CA 1
ATOM 913 C C . LYS A 1 115 ? 18.687 -7.303 20.448 1.00 60.75 115 LYS A C 1
ATOM 915 O O . LYS A 1 115 ? 19.132 -8.423 20.681 1.00 60.75 115 LYS A O 1
ATOM 920 N N . GLY A 1 116 ? 17.698 -7.091 19.579 1.00 55.31 116 GLY A N 1
ATOM 921 C CA . GLY A 1 116 ? 17.020 -8.175 18.849 1.00 55.31 116 GLY A CA 1
ATOM 922 C C . GLY A 1 116 ? 17.880 -8.869 17.780 1.00 55.31 116 GLY A C 1
ATOM 923 O O . GLY A 1 116 ? 17.552 -9.966 17.345 1.00 55.31 116 GLY A O 1
ATOM 924 N N . SER A 1 117 ? 19.009 -8.272 17.378 1.00 51.38 117 SER A N 1
ATOM 925 C CA . SER A 1 117 ? 19.873 -8.791 16.299 1.00 51.38 117 SER A CA 1
ATOM 926 C C . SER A 1 117 ? 20.924 -9.824 16.739 1.00 51.38 117 SER A C 1
ATOM 928 O O . SER A 1 117 ? 21.650 -10.361 15.902 1.00 51.38 117 SER A O 1
ATOM 930 N N . LYS A 1 118 ? 21.038 -10.119 18.044 1.00 46.16 118 LYS A N 1
ATOM 931 C CA . LYS A 1 118 ? 22.027 -11.066 18.589 1.00 46.16 118 LYS A CA 1
ATOM 932 C C . LYS A 1 118 ? 21.396 -12.084 19.539 1.00 46.16 118 LYS A C 1
ATOM 934 O O . LYS A 1 118 ? 21.644 -12.058 20.739 1.00 46.16 118 LYS A O 1
ATOM 939 N N . SER A 1 119 ? 20.641 -13.035 19.000 1.00 44.62 119 SER A N 1
ATOM 940 C CA . SER A 1 119 ? 20.366 -14.301 19.694 1.00 44.62 119 SER A CA 1
ATOM 941 C C . SER A 1 119 ? 20.220 -15.445 18.689 1.00 44.62 119 SER A C 1
ATOM 943 O O . SER A 1 119 ? 19.131 -15.940 18.422 1.00 44.62 119 SER A O 1
ATOM 945 N N . GLY A 1 120 ? 21.346 -15.836 18.098 1.00 45.72 120 GLY A N 1
ATOM 946 C CA . GLY A 1 120 ? 21.472 -16.993 17.214 1.00 45.72 120 GLY A CA 1
ATOM 947 C C . GLY A 1 120 ? 22.900 -17.515 17.293 1.00 45.72 120 GLY A C 1
ATOM 948 O O . GLY A 1 120 ? 23.715 -17.247 16.419 1.00 45.72 120 GLY A O 1
ATOM 949 N N . GLY A 1 121 ? 23.223 -18.162 18.407 1.00 41.81 121 GLY A N 1
ATOM 950 C CA . GLY A 1 121 ? 24.547 -18.704 18.693 1.00 41.81 121 GLY A CA 1
ATOM 951 C C . GLY A 1 121 ? 24.510 -19.441 20.022 1.00 41.81 121 GLY A C 1
ATOM 952 O O . GLY A 1 121 ? 24.828 -18.862 21.058 1.00 41.81 121 GLY A O 1
ATOM 953 N N . SER A 1 122 ? 24.023 -20.680 19.980 1.00 40.88 122 SER A N 1
ATOM 954 C CA . SER A 1 122 ? 24.361 -21.715 20.962 1.00 40.88 122 SER A CA 1
ATOM 955 C C . SER A 1 122 ? 25.503 -22.547 20.406 1.00 40.88 122 SER A C 1
ATOM 957 O O . SER A 1 122 ? 25.496 -22.763 19.172 1.00 40.88 122 SER A O 1
#

pLDDT: mean 82.95, std 16.36, range [40.88, 98.31]

Secondary structure (DSSP, 8-state):
---HHHHHHHHHHHHHHHHHHHHHH-STT---HHHHHHHHHHHHHHHHHHHTTSS-HHHHHHHHHHHHHHHHSS-HHHHHHHHHHHTT-------GGGS---GGGGTS-HHHHHHTT-----

Foldseek 3Di:
DDPLVVLLVVLLVVLLVLLLVLCVCHDPVRPDVVSVVSVVVSLVSVVVCVVVVSDDLVSSLVSNQVSCCVSPVDGPQVVQCVVCVVVVNHRPHPDCPSRNDDPVLVVDDPVVNVVVVDDDDD

Radius of gyration: 17.07 Å; Cα contacts (8 Å, |Δi|>4): 75; chains: 1; bounding box: 46×34×37 Å

Nearest PDB structures (foldseek):
  7y7d-assembly1_T  TM=6.215E-01  e=8.812E+00  Escherichia coli
  6tbv-assembly1_S201  TM=5.818E-01  e=8.812E+00  Escherichia coli K-12

Sequence (122 aa):
MKSEHRARADFLRELRLFVRELYEFGDFTCTDPDRAMLEAKINGFIEAGLLIEVVSRDDMQKVIDECHVAIFSETRAERRDRINSAKGLGSVGAGDDEALTDWDVYDSPAFDRAKGSKSGGS